Protein AF-A0A179IC46-F1 (afdb_monomer_lite)

Radius of gyration: 12.44 Å; chains: 1; bounding box: 26×20×32 Å

Structure (mmCIF, N/CA/C/O backbone):
data_AF-A0A179IC46-F1
#
_entry.id   AF-A0A179IC46-F1
#
loop_
_atom_site.group_PDB
_atom_site.id
_atom_site.type_symbol
_atom_site.label_atom_id
_atom_site.label_alt_id
_atom_site.label_comp_id
_atom_site.label_asym_id
_atom_site.label_entity_id
_atom_site.label_seq_id
_atom_site.pdbx_PDB_ins_code
_atom_site.Cartn_x
_atom_site.Cartn_y
_atom_site.Cartn_z
_atom_site.occupancy
_atom_site.B_iso_or_equiv
_atom_site.auth_seq_id
_atom_site.auth_comp_id
_atom_site.auth_asym_id
_atom_site.auth_atom_id
_atom_site.pdbx_PDB_model_num
ATOM 1 N N . MET A 1 1 ? 13.294 -8.451 13.034 1.00 39.19 1 MET A N 1
ATOM 2 C CA . MET A 1 1 ? 12.319 -7.579 13.732 1.00 39.19 1 MET A CA 1
ATOM 3 C C . MET A 1 1 ? 11.333 -7.035 12.702 1.00 39.19 1 MET A C 1
ATOM 5 O O . MET A 1 1 ? 11.726 -6.213 11.886 1.00 39.19 1 MET A O 1
ATOM 9 N N . SER A 1 2 ? 10.107 -7.568 12.657 1.00 45.97 2 SER A N 1
ATOM 10 C CA . SER A 1 2 ? 9.117 -7.263 11.609 1.00 45.97 2 SER A CA 1
ATOM 11 C C . SER A 1 2 ? 8.643 -5.807 11.687 1.00 45.97 2 SER A C 1
ATOM 13 O O . SER A 1 2 ? 8.222 -5.360 12.753 1.00 45.97 2 SER A O 1
ATOM 15 N N . ALA A 1 3 ? 8.673 -5.081 10.564 1.00 55.00 3 ALA A N 1
ATOM 16 C CA . ALA A 1 3 ? 8.148 -3.715 10.449 1.00 55.00 3 ALA A CA 1
ATOM 17 C C . ALA A 1 3 ? 6.677 -3.609 10.901 1.00 55.00 3 ALA A C 1
ATOM 19 O O . ALA A 1 3 ? 6.260 -2.581 11.423 1.00 55.00 3 ALA A O 1
ATOM 20 N N . VAL A 1 4 ? 5.929 -4.711 10.801 1.00 51.50 4 VAL A N 1
ATOM 21 C CA . VAL A 1 4 ? 4.529 -4.828 11.231 1.00 51.50 4 VAL A CA 1
ATOM 22 C C . VAL A 1 4 ? 4.380 -4.705 12.753 1.00 51.50 4 VAL A C 1
ATOM 24 O O . VAL A 1 4 ? 3.367 -4.211 13.234 1.00 51.50 4 VAL A O 1
ATOM 27 N N . ALA A 1 5 ? 5.395 -5.092 13.536 1.00 51.94 5 ALA A N 1
ATOM 28 C CA . ALA A 1 5 ? 5.336 -5.010 14.996 1.00 51.94 5 ALA A CA 1
ATOM 29 C C . ALA A 1 5 ? 5.391 -3.565 15.522 1.00 51.94 5 ALA A C 1
ATOM 31 O O . ALA A 1 5 ? 4.886 -3.317 16.615 1.00 51.94 5 ALA A O 1
ATOM 32 N N . ARG A 1 6 ? 5.963 -2.629 14.746 1.00 52.94 6 ARG A N 1
ATOM 33 C CA . ARG A 1 6 ? 6.010 -1.195 15.081 1.00 52.94 6 ARG A CA 1
ATOM 34 C C . ARG A 1 6 ? 4.698 -0.471 14.789 1.00 52.94 6 ARG A C 1
ATOM 36 O O . ARG A 1 6 ? 4.458 0.571 15.367 1.00 52.94 6 ARG A O 1
ATOM 43 N N . LEU A 1 7 ? 3.824 -1.058 13.970 1.00 56.56 7 LEU A N 1
ATOM 44 C CA . LEU A 1 7 ? 2.541 -0.458 13.598 1.00 56.56 7 LEU A CA 1
ATOM 45 C C . LEU A 1 7 ? 1.445 -0.638 14.666 1.00 56.56 7 LEU A C 1
ATOM 47 O O . LEU A 1 7 ? 0.308 -0.223 14.449 1.00 56.56 7 LEU A O 1
ATOM 51 N N . ARG A 1 8 ? 1.758 -1.251 15.821 1.00 50.41 8 ARG A N 1
ATOM 52 C CA . ARG A 1 8 ? 0.837 -1.363 16.965 1.00 50.41 8 ARG A CA 1
ATOM 53 C C . ARG A 1 8 ? 0.600 0.028 17.568 1.00 50.41 8 ARG A C 1
ATOM 55 O O . ARG A 1 8 ? 1.283 0.415 18.507 1.00 50.41 8 ARG A O 1
ATOM 62 N N . GLY A 1 9 ? -0.359 0.765 17.014 1.00 54.75 9 GLY A N 1
ATOM 63 C CA . GLY A 1 9 ? -0.756 2.103 17.470 1.00 54.75 9 GLY A CA 1
ATOM 64 C C . GLY A 1 9 ? -0.359 3.253 16.541 1.00 54.75 9 GLY A C 1
ATOM 65 O O . GLY A 1 9 ? -0.562 4.408 16.901 1.00 54.75 9 GLY A O 1
ATOM 66 N N . GLU A 1 10 ? 0.192 2.964 15.361 1.00 56.31 10 GLU A N 1
ATOM 67 C CA . GLU A 1 10 ? 0.653 3.996 14.431 1.00 56.31 10 GLU A CA 1
ATOM 68 C C . GLU A 1 10 ? -0.468 4.515 13.522 1.00 56.31 10 GLU A C 1
ATOM 70 O O . GLU A 1 10 ? -1.299 3.762 13.011 1.00 56.31 10 GLU A O 1
ATOM 75 N N . ALA A 1 11 ? -0.487 5.835 13.339 1.00 66.94 11 ALA A N 1
ATOM 76 C CA . ALA A 1 11 ? -1.529 6.558 12.630 1.00 66.94 11 ALA A CA 1
ATOM 77 C C . ALA A 1 11 ? -1.626 6.093 11.157 1.00 66.94 11 ALA A C 1
ATOM 79 O O . ALA A 1 11 ? -0.603 5.745 10.557 1.00 66.94 11 ALA A O 1
ATOM 80 N N . PRO A 1 12 ? -2.813 6.131 10.518 1.00 68.44 12 PRO A N 1
ATOM 81 C CA . PRO A 1 12 ? -3.025 5.717 9.118 1.00 68.44 12 PRO A CA 1
ATOM 82 C C . PRO A 1 12 ? -1.989 6.270 8.118 1.00 68.44 12 PRO A C 1
ATOM 84 O O . PRO A 1 12 ? -1.648 5.647 7.111 1.00 68.44 12 PRO A O 1
ATOM 87 N N . GLN A 1 13 ? -1.441 7.445 8.418 1.00 72.19 13 GLN A N 1
ATOM 88 C CA . GLN A 1 13 ? -0.408 8.145 7.667 1.00 72.19 13 GLN A CA 1
ATOM 89 C C . GLN 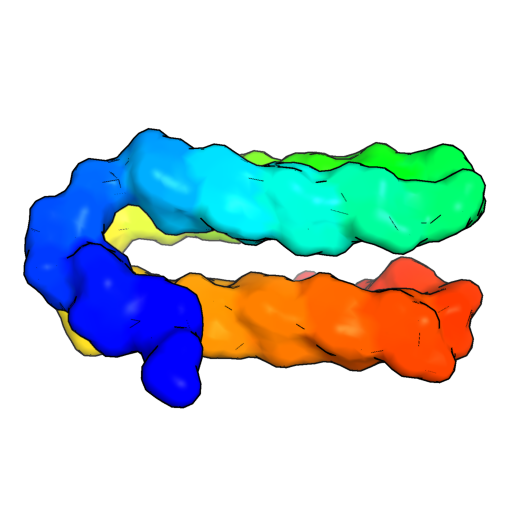A 1 13 ? 0.940 7.403 7.670 1.00 72.19 13 GLN A C 1
ATOM 91 O O . GLN A 1 13 ? 1.608 7.357 6.634 1.00 72.19 13 GLN A O 1
ATOM 96 N N . GLN A 1 14 ? 1.334 6.794 8.793 1.00 75.44 14 GLN A N 1
ATOM 97 C CA . GLN A 1 14 ? 2.573 6.018 8.908 1.00 75.44 14 GLN A CA 1
ATOM 98 C C . GLN A 1 14 ? 2.499 4.754 8.053 1.00 75.44 14 GLN A C 1
ATOM 100 O O . GLN A 1 14 ? 3.390 4.511 7.235 1.00 75.44 14 GLN A O 1
ATOM 105 N N . VAL A 1 15 ? 1.385 4.024 8.138 1.00 75.44 15 VAL A N 1
ATOM 106 C CA . VAL A 1 15 ? 1.129 2.839 7.308 1.00 75.44 15 VAL A CA 1
ATOM 107 C C . VAL A 1 15 ? 1.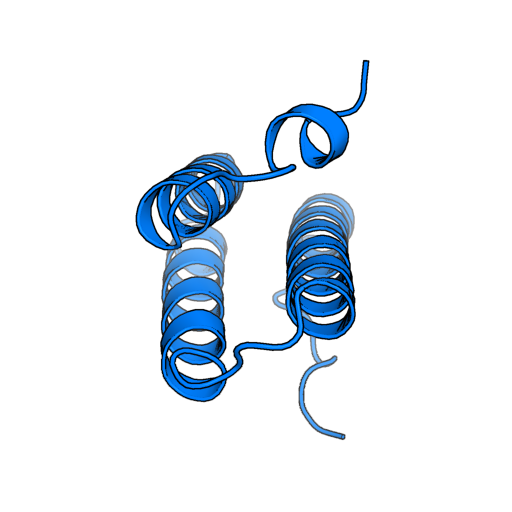203 3.188 5.817 1.00 75.44 15 VAL A C 1
ATOM 109 O O . VAL A 1 15 ? 1.854 2.492 5.033 1.00 75.44 15 VAL A O 1
ATOM 112 N N . ARG A 1 16 ? 0.592 4.312 5.419 1.00 75.75 16 ARG A N 1
ATOM 113 C CA . ARG A 1 16 ? 0.628 4.796 4.035 1.00 75.75 16 ARG A CA 1
ATOM 114 C C . ARG A 1 16 ? 2.046 5.112 3.584 1.00 75.75 16 ARG A C 1
ATOM 116 O O . ARG A 1 16 ? 2.449 4.691 2.503 1.00 75.75 16 ARG A O 1
ATOM 123 N N . SER A 1 17 ? 2.809 5.834 4.402 1.00 79.19 17 SER A N 1
ATOM 124 C CA . SER A 1 17 ? 4.193 6.187 4.075 1.00 79.19 17 SER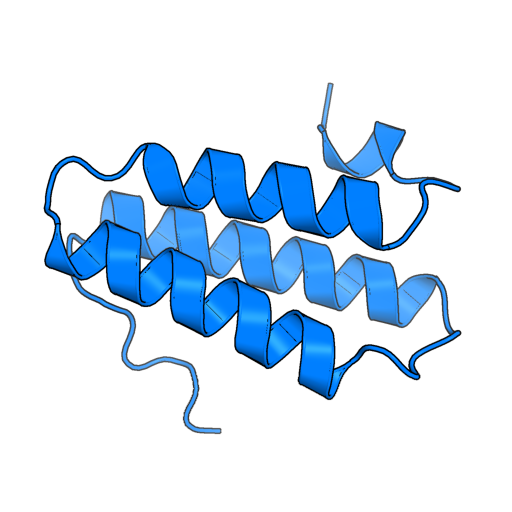 A CA 1
ATOM 125 C C . SER A 1 17 ? 5.088 4.955 3.893 1.00 79.19 17 SER A C 1
ATOM 127 O O . SER A 1 17 ? 5.920 4.930 2.987 1.00 79.19 17 SER A O 1
ATOM 129 N N . LEU A 1 18 ? 4.878 3.908 4.696 1.00 81.25 18 LEU A N 1
ATOM 130 C CA . LEU A 1 18 ? 5.641 2.667 4.626 1.00 81.25 18 LEU A CA 1
ATOM 131 C C . LEU A 1 18 ? 5.362 1.906 3.325 1.00 81.25 18 LEU A C 1
ATOM 133 O O . LEU A 1 18 ? 6.297 1.509 2.629 1.00 81.25 18 LEU A O 1
ATOM 137 N N . LEU A 1 19 ? 4.087 1.759 2.961 1.00 76.62 19 LEU A N 1
ATOM 138 C CA . LEU A 1 19 ? 3.695 1.082 1.724 1.00 76.62 19 LEU A CA 1
ATOM 139 C C . LEU A 1 19 ? 4.145 1.857 0.475 1.00 76.62 19 LEU A C 1
ATOM 141 O O . LEU A 1 19 ? 4.634 1.254 -0.480 1.00 76.62 19 LEU A O 1
ATOM 145 N N . LEU A 1 20 ? 4.085 3.193 0.504 1.00 78.38 20 LEU A N 1
ATOM 146 C CA . LEU A 1 20 ? 4.604 4.030 -0.583 1.00 78.38 20 LEU A CA 1
ATOM 147 C C . LEU A 1 20 ? 6.121 3.892 -0.749 1.00 78.38 20 LEU A C 1
ATOM 149 O O . LEU A 1 20 ? 6.584 3.714 -1.872 1.00 78.38 20 LEU A O 1
ATOM 153 N N . ARG A 1 21 ? 6.887 3.898 0.349 1.00 81.50 21 ARG A N 1
ATOM 154 C CA . ARG A 1 21 ? 8.342 3.669 0.305 1.00 81.50 21 ARG A CA 1
ATOM 155 C C . ARG A 1 21 ? 8.689 2.307 -0.289 1.00 81.50 21 ARG A C 1
ATOM 157 O O . ARG A 1 21 ? 9.647 2.198 -1.049 1.00 81.50 21 ARG A O 1
ATOM 164 N N . GLN A 1 22 ? 7.902 1.277 0.015 1.00 76.12 22 GLN A N 1
ATOM 165 C CA . GLN A 1 22 ? 8.091 -0.050 -0.569 1.00 76.12 22 GLN A CA 1
ATOM 166 C C . GLN A 1 22 ? 7.781 -0.055 -2.078 1.00 76.12 22 GLN A C 1
ATOM 168 O O . GLN A 1 22 ? 8.524 -0.648 -2.859 1.00 76.12 22 GLN A O 1
ATOM 173 N N . GLY A 1 23 ? 6.738 0.667 -2.499 1.00 69.56 23 GLY A N 1
ATOM 174 C CA . GLY A 1 23 ? 6.377 0.892 -3.904 1.00 69.56 23 GLY A CA 1
ATOM 175 C C . GLY A 1 23 ? 7.378 1.731 -4.711 1.00 69.56 23 GLY A C 1
ATOM 176 O O . GLY A 1 23 ? 7.362 1.696 -5.938 1.00 69.56 23 GLY A O 1
ATOM 177 N N . GLU A 1 24 ? 8.277 2.468 -4.063 1.00 75.12 24 GLU A N 1
ATOM 178 C CA . GLU A 1 24 ? 9.329 3.237 -4.744 1.00 75.12 24 GLU A CA 1
ATOM 179 C C . GLU A 1 24 ? 10.582 2.413 -5.056 1.00 75.12 24 GLU A C 1
ATOM 181 O O . GLU A 1 24 ? 11.353 2.798 -5.931 1.00 75.12 24 GLU A O 1
ATOM 186 N N . GLN A 1 25 ? 10.751 1.243 -4.429 1.00 75.88 25 GLN A N 1
ATOM 187 C CA . GLN A 1 25 ? 11.888 0.348 -4.688 1.00 75.88 25 GLN A CA 1
ATOM 188 C C . GLN A 1 25 ? 11.837 -0.339 -6.061 1.00 75.88 25 GLN A C 1
ATOM 190 O O . GLN A 1 25 ? 12.794 -1.007 -6.452 1.00 75.88 25 GLN A O 1
ATOM 195 N N . PHE A 1 26 ? 10.731 -0.220 -6.794 1.00 72.88 26 PHE A N 1
ATOM 196 C CA . PHE A 1 26 ? 10.620 -0.796 -8.128 1.00 72.88 26 PHE A CA 1
ATOM 197 C C . PHE A 1 26 ? 11.445 0.015 -9.130 1.00 72.88 26 PHE A C 1
ATOM 199 O O . PHE A 1 26 ? 11.303 1.231 -9.227 1.00 72.88 26 PHE A O 1
ATOM 206 N N . THR A 1 27 ? 12.286 -0.648 -9.922 1.00 68.31 27 THR A N 1
ATOM 207 C CA . THR A 1 27 ? 13.125 0.007 -10.940 1.00 68.31 27 THR A CA 1
ATOM 208 C C . THR A 1 27 ? 12.330 0.433 -12.176 1.00 68.31 27 THR A C 1
ATOM 210 O O . THR A 1 27 ? 12.618 1.489 -12.744 1.00 68.31 27 THR A O 1
ATOM 213 N N . ALA A 1 28 ? 11.281 -0.303 -12.558 1.00 77.44 28 ALA A N 1
ATOM 214 C CA . ALA A 1 28 ? 10.427 0.081 -13.683 1.00 77.44 28 ALA A CA 1
ATOM 215 C C . ALA A 1 28 ? 9.334 1.078 -13.263 1.00 77.44 28 ALA A C 1
ATOM 217 O O . ALA A 1 28 ? 8.595 0.853 -12.301 1.00 77.44 28 ALA A O 1
ATOM 218 N N . TYR A 1 29 ? 9.196 2.158 -14.036 1.00 74.81 29 TYR A N 1
ATOM 219 C CA . TYR A 1 29 ? 8.225 3.232 -13.801 1.00 74.81 29 TYR A CA 1
ATOM 220 C C . TYR A 1 29 ? 6.781 2.715 -13.702 1.00 74.81 29 TYR A C 1
ATOM 222 O O . TYR A 1 29 ? 6.075 3.045 -12.754 1.00 74.81 29 TYR A O 1
ATOM 230 N N . ASN A 1 30 ? 6.384 1.813 -14.603 1.00 76.94 30 ASN A N 1
ATOM 231 C CA . ASN A 1 30 ? 5.035 1.239 -14.624 1.00 76.94 30 ASN A CA 1
ATOM 232 C C . ASN A 1 30 ? 4.692 0.487 -13.326 1.00 76.94 30 ASN A C 1
ATOM 234 O O . ASN A 1 30 ? 3.555 0.547 -12.862 1.00 76.94 30 ASN A O 1
ATOM 238 N N . PHE A 1 31 ? 5.670 -0.183 -12.703 1.00 75.81 31 PHE A N 1
ATOM 239 C CA . PHE A 1 31 ? 5.462 -0.859 -11.419 1.00 75.81 31 PHE A CA 1
ATOM 240 C C . PHE A 1 31 ? 5.395 0.123 -10.255 1.00 75.81 31 PHE A C 1
ATOM 242 O O . PHE A 1 31 ? 4.547 -0.059 -9.385 1.00 75.81 31 PHE A O 1
ATOM 249 N N . ARG A 1 32 ? 6.229 1.174 -10.254 1.00 79.50 32 ARG A N 1
ATOM 250 C CA . ARG A 1 32 ? 6.166 2.232 -9.232 1.00 79.50 32 ARG A CA 1
ATOM 251 C C . ARG A 1 32 ? 4.812 2.923 -9.233 1.00 79.50 32 ARG A C 1
ATOM 253 O O . ARG A 1 32 ? 4.186 3.038 -8.184 1.00 79.50 32 ARG A O 1
ATOM 260 N N . GLU A 1 33 ? 4.342 3.343 -10.403 1.00 81.75 33 GLU A N 1
ATOM 261 C CA . GLU A 1 33 ? 3.057 4.034 -10.523 1.00 81.75 33 GLU A CA 1
ATOM 262 C C . GLU A 1 33 ? 1.883 3.114 -10.177 1.00 81.75 33 GLU A C 1
ATOM 264 O O . GLU A 1 33 ? 0.973 3.518 -9.450 1.00 81.75 33 GLU A O 1
ATOM 269 N N . TYR A 1 34 ? 1.932 1.842 -10.590 1.00 81.00 34 TYR A N 1
ATOM 270 C CA . TYR A 1 34 ? 0.923 0.865 -10.186 1.00 81.00 34 TYR A CA 1
ATOM 271 C C . TYR A 1 34 ? 0.913 0.644 -8.669 1.00 81.00 34 TYR A C 1
ATOM 273 O O . TYR A 1 34 ? -0.153 0.695 -8.058 1.00 81.00 34 TYR A O 1
ATOM 281 N N . ALA A 1 35 ? 2.081 0.448 -8.048 1.00 80.12 35 ALA A N 1
ATOM 282 C CA . ALA A 1 35 ? 2.207 0.257 -6.606 1.00 80.12 35 ALA A CA 1
ATOM 283 C C . ALA A 1 35 ? 1.699 1.480 -5.827 1.00 80.12 35 ALA A C 1
ATOM 285 O O . ALA A 1 35 ? 0.958 1.329 -4.852 1.00 80.12 35 ALA A O 1
ATOM 286 N N . LYS A 1 36 ? 2.034 2.695 -6.285 1.00 82.81 36 LYS A N 1
ATOM 287 C CA . LYS A 1 36 ? 1.551 3.956 -5.704 1.00 82.81 36 LYS A CA 1
ATOM 288 C C . LYS A 1 36 ? 0.035 4.074 -5.796 1.00 82.81 36 LYS A C 1
ATOM 290 O O . LYS A 1 36 ? -0.604 4.354 -4.781 1.00 82.81 36 LYS A O 1
ATOM 295 N N . ARG A 1 37 ? -0.544 3.842 -6.978 1.00 85.44 37 ARG A N 1
ATOM 296 C CA . ARG A 1 37 ? -1.996 3.900 -7.189 1.00 85.44 37 ARG A CA 1
ATOM 297 C C . ARG A 1 37 ? -2.719 2.856 -6.340 1.00 85.44 37 ARG A C 1
ATOM 299 O O . ARG A 1 37 ? -3.556 3.222 -5.528 1.00 85.44 37 ARG A O 1
ATOM 306 N N . ARG A 1 38 ? -2.308 1.588 -6.428 1.00 82.75 38 ARG A N 1
ATOM 307 C CA . ARG A 1 38 ? -2.907 0.469 -5.684 1.00 82.75 38 ARG A CA 1
ATOM 308 C C . ARG A 1 38 ? -2.867 0.686 -4.173 1.00 82.75 38 ARG A C 1
ATOM 310 O O . ARG A 1 38 ? -3.860 0.429 -3.501 1.00 82.75 38 ARG A O 1
ATOM 317 N N . THR A 1 39 ? -1.747 1.195 -3.653 1.00 81.69 39 THR A N 1
ATOM 318 C CA . THR A 1 39 ? -1.620 1.558 -2.236 1.00 81.69 39 THR A CA 1
ATOM 319 C C . THR A 1 39 ? -2.629 2.648 -1.878 1.00 81.69 39 THR A C 1
ATOM 321 O O . THR A 1 39 ? -3.381 2.485 -0.927 1.00 81.69 39 THR A O 1
ATOM 324 N N . ARG A 1 40 ? -2.702 3.745 -2.646 1.00 83.38 40 ARG A N 1
ATOM 325 C CA . ARG A 1 40 ? -3.643 4.850 -2.376 1.00 83.38 40 ARG A CA 1
ATOM 326 C C . ARG A 1 40 ? -5.104 4.405 -2.437 1.00 83.38 40 ARG A C 1
ATOM 328 O O . ARG A 1 40 ? -5.860 4.779 -1.546 1.00 83.38 40 ARG A O 1
ATOM 335 N N . ASP A 1 41 ? -5.468 3.603 -3.432 1.00 84.75 41 ASP A N 1
ATOM 336 C CA . ASP A 1 41 ? -6.831 3.097 -3.605 1.00 84.75 41 ASP A CA 1
ATOM 337 C C . ASP A 1 41 ? -7.238 2.219 -2.415 1.00 84.75 41 ASP A C 1
ATOM 339 O O . ASP A 1 41 ? -8.260 2.481 -1.789 1.00 84.75 41 ASP A O 1
ATOM 343 N N . ALA A 1 42 ? -6.383 1.266 -2.018 1.00 82.06 42 ALA A N 1
ATOM 344 C CA . ALA A 1 42 ? -6.631 0.406 -0.858 1.00 82.06 42 ALA A CA 1
ATOM 345 C C . ALA A 1 42 ? -6.733 1.199 0.460 1.00 82.06 42 ALA A C 1
ATOM 347 O O . ALA A 1 42 ? -7.526 0.858 1.335 1.00 82.06 42 ALA A O 1
ATOM 348 N N . PHE A 1 43 ? -5.957 2.279 0.609 1.00 79.56 43 PHE A N 1
ATOM 349 C CA . PHE A 1 43 ? -6.074 3.167 1.769 1.00 79.56 43 PHE A CA 1
ATOM 350 C C . PHE A 1 43 ? -7.393 3.923 1.806 1.00 79.56 43 PHE A C 1
ATOM 352 O O . PHE A 1 43 ? -7.968 4.056 2.881 1.00 79.56 43 PHE A O 1
ATOM 359 N N . HIS A 1 44 ? -7.851 4.447 0.670 1.00 83.19 44 HIS A N 1
ATOM 360 C CA . HIS A 1 44 ? -9.134 5.143 0.615 1.00 83.19 44 HIS A CA 1
ATOM 361 C C . HIS A 1 44 ? -10.302 4.184 0.847 1.00 83.19 44 HIS A C 1
ATOM 363 O O . HIS A 1 44 ? -11.205 4.517 1.610 1.00 83.19 44 HIS A O 1
ATOM 369 N N . GLU A 1 45 ? -10.255 2.991 0.253 1.00 84.75 45 GLU A N 1
ATOM 370 C CA . GLU A 1 45 ? -11.283 1.956 0.401 1.00 84.75 45 GLU A CA 1
ATOM 371 C C . GLU A 1 45 ? -11.471 1.530 1.865 1.00 84.75 45 GLU A C 1
ATOM 373 O O . GLU A 1 45 ? -12.596 1.346 2.325 1.00 84.75 45 GLU A O 1
ATOM 378 N N . HIS A 1 46 ? -10.379 1.453 2.630 1.00 81.94 46 HIS A N 1
ATOM 379 C CA . HIS A 1 46 ? -10.405 1.025 4.030 1.00 81.94 46 HIS A CA 1
ATOM 380 C C . HIS A 1 46 ? -10.188 2.162 5.039 1.00 81.94 46 HIS A C 1
ATOM 382 O O . HIS A 1 46 ? -9.947 1.903 6.216 1.00 81.94 46 HIS A O 1
ATOM 388 N N . MET A 1 47 ? -10.305 3.428 4.624 1.00 77.56 47 MET A N 1
ATOM 389 C CA . MET A 1 47 ? -10.053 4.588 5.494 1.00 77.56 47 MET A CA 1
ATOM 390 C C . MET A 1 47 ? -11.011 4.660 6.695 1.00 77.56 47 MET A C 1
ATOM 392 O O . MET A 1 47 ? -10.659 5.199 7.742 1.00 77.56 47 MET A O 1
ATOM 396 N N . ALA A 1 48 ? -12.228 4.135 6.539 1.00 80.75 48 ALA A N 1
ATOM 397 C CA . ALA A 1 48 ? -13.247 4.103 7.585 1.00 80.75 48 ALA A CA 1
ATOM 398 C C . ALA A 1 48 ? -13.150 2.866 8.500 1.00 80.75 48 ALA A C 1
ATOM 400 O O . ALA A 1 48 ? -13.923 2.764 9.455 1.00 80.75 48 ALA A O 1
ATOM 401 N N . GLU A 1 49 ? -12.232 1.933 8.224 1.00 81.00 49 GLU A N 1
ATOM 402 C CA . GLU A 1 49 ? -12.059 0.723 9.025 1.00 81.00 49 GLU A CA 1
ATOM 403 C C . GLU A 1 49 ? -11.403 1.072 10.368 1.00 81.00 49 GLU A C 1
ATOM 405 O O . GLU A 1 49 ? -10.321 1.658 10.428 1.00 81.00 49 GLU A O 1
ATOM 410 N N . LYS A 1 50 ? -12.090 0.730 11.461 1.00 77.50 50 LYS A N 1
ATOM 411 C CA . LYS A 1 50 ? -11.658 1.025 12.838 1.00 77.50 50 LYS A CA 1
ATOM 412 C C . LYS A 1 50 ? -11.232 -0.227 13.594 1.00 77.50 50 LYS A C 1
ATOM 414 O O . LYS A 1 50 ? -10.666 -0.115 14.680 1.00 77.50 50 LYS A O 1
ATOM 419 N N . ASP A 1 51 ? -11.507 -1.409 13.044 1.00 84.75 51 ASP A N 1
ATOM 420 C CA . ASP A 1 51 ? -11.063 -2.663 13.632 1.00 84.75 51 ASP A CA 1
ATOM 421 C C . ASP A 1 51 ? -9.560 -2.852 13.396 1.00 84.75 51 ASP A C 1
ATOM 423 O O . ASP A 1 51 ? -9.101 -3.124 12.284 1.00 84.75 51 ASP A O 1
ATOM 427 N N . SER A 1 52 ? -8.787 -2.749 14.476 1.00 76.44 52 SER A N 1
ATOM 428 C CA . SER A 1 52 ? -7.337 -2.929 14.466 1.00 76.44 52 SER A CA 1
ATOM 429 C C . SER A 1 52 ? -6.889 -4.264 13.856 1.00 76.44 52 SER A C 1
ATOM 431 O O . SER A 1 52 ? -5.812 -4.319 13.262 1.00 76.44 52 SER A O 1
ATOM 433 N N . ARG A 1 53 ? -7.688 -5.338 13.969 1.00 83.56 53 ARG A N 1
ATOM 434 C CA . ARG A 1 53 ? -7.356 -6.646 13.376 1.00 83.56 53 ARG A CA 1
ATOM 435 C C . ARG A 1 53 ? -7.464 -6.600 11.859 1.00 83.56 53 ARG A C 1
ATOM 437 O O . ARG A 1 53 ? -6.518 -6.977 11.172 1.00 83.56 53 ARG A O 1
ATOM 444 N N . LYS A 1 54 ? -8.565 -6.054 11.341 1.00 81.69 54 LYS A N 1
ATOM 445 C CA . LYS A 1 54 ? -8.761 -5.881 9.897 1.00 81.69 54 LYS A CA 1
ATOM 446 C C . LYS A 1 54 ? -7.723 -4.944 9.299 1.00 81.69 54 LYS A C 1
ATOM 448 O O . LYS A 1 54 ? -7.145 -5.255 8.263 1.00 81.69 54 LYS A O 1
ATOM 453 N N . VAL A 1 55 ? -7.411 -3.837 9.975 1.00 80.25 55 VAL A N 1
ATOM 454 C CA . VAL A 1 55 ? -6.335 -2.931 9.545 1.00 80.25 55 VAL A CA 1
ATOM 455 C C . VAL A 1 55 ? -5.010 -3.690 9.433 1.00 80.25 55 VAL A C 1
ATOM 457 O O . VAL A 1 55 ? -4.315 -3.573 8.426 1.00 80.25 55 VAL A O 1
ATOM 460 N N . GLN A 1 56 ? -4.672 -4.531 10.412 1.00 79.88 56 GLN A N 1
ATOM 461 C CA . GLN A 1 56 ? -3.450 -5.333 10.365 1.00 79.88 56 GLN A CA 1
ATOM 462 C C . GLN A 1 56 ? -3.444 -6.351 9.210 1.00 79.88 56 GLN A C 1
ATOM 464 O O . GLN A 1 56 ? -2.410 -6.521 8.558 1.00 79.88 56 GLN A O 1
ATOM 469 N N . GLU A 1 57 ? -4.568 -7.011 8.935 1.00 85.38 57 GLU A N 1
ATOM 470 C CA . GLU A 1 57 ? -4.714 -7.934 7.801 1.00 85.38 57 GLU A CA 1
ATOM 471 C C . GLU A 1 57 ? -4.532 -7.220 6.458 1.00 85.38 57 GLU A C 1
ATOM 473 O O . GLU A 1 57 ? -3.788 -7.692 5.596 1.00 85.38 57 GLU A O 1
ATOM 478 N N . LEU A 1 58 ? -5.138 -6.042 6.302 1.00 83.50 58 LEU A N 1
ATOM 479 C CA . LEU A 1 58 ? -5.029 -5.218 5.098 1.00 83.50 58 LEU A CA 1
ATOM 480 C C . LEU A 1 58 ? -3.590 -4.762 4.845 1.00 83.50 58 LEU A C 1
ATOM 482 O O . LEU A 1 58 ? -3.107 -4.806 3.712 1.00 83.50 58 LEU A O 1
ATOM 486 N N . ILE A 1 59 ? -2.868 -4.397 5.906 1.00 80.94 59 ILE A N 1
ATOM 487 C CA . ILE A 1 59 ? -1.448 -4.040 5.828 1.00 80.94 59 ILE A CA 1
ATOM 488 C C . ILE A 1 59 ? -0.613 -5.231 5.369 1.00 80.94 59 ILE A C 1
ATOM 490 O O . ILE A 1 59 ? 0.218 -5.099 4.468 1.00 80.94 59 ILE A O 1
ATOM 494 N N . GLN A 1 60 ? -0.828 -6.404 5.969 1.00 83.94 60 GLN A N 1
ATOM 495 C CA . GLN A 1 60 ? -0.106 -7.617 5.586 1.00 83.94 60 GLN A CA 1
ATOM 496 C C . GLN A 1 60 ? -0.404 -8.020 4.141 1.00 83.94 60 GLN A C 1
ATOM 498 O O . GLN A 1 60 ? 0.517 -8.387 3.408 1.00 83.94 60 GLN A O 1
ATOM 503 N N . LYS A 1 61 ? -1.663 -7.894 3.709 1.00 85.19 61 LYS A N 1
ATOM 504 C CA . LYS A 1 61 ? -2.075 -8.122 2.322 1.00 85.19 61 LYS A CA 1
ATOM 505 C C . LYS A 1 61 ? -1.338 -7.179 1.370 1.00 85.19 61 LYS A C 1
ATOM 507 O O . LYS A 1 61 ? -0.712 -7.655 0.427 1.00 85.19 61 LYS A O 1
ATOM 512 N N . GLY A 1 62 ? -1.322 -5.875 1.656 1.00 83.00 62 GLY A N 1
ATOM 513 C CA . GLY A 1 62 ? -0.615 -4.881 0.843 1.00 83.00 62 GLY A CA 1
ATOM 514 C C . GLY A 1 62 ? 0.889 -5.148 0.738 1.00 83.00 62 GLY A C 1
ATOM 515 O O . GLY A 1 62 ? 1.453 -5.106 -0.353 1.00 83.00 62 GLY A O 1
ATOM 516 N N . LEU A 1 63 ? 1.544 -5.507 1.847 1.00 82.50 63 LEU A N 1
ATOM 517 C CA . LEU A 1 63 ? 2.965 -5.876 1.842 1.00 82.50 63 LEU A CA 1
ATOM 518 C C . LEU A 1 63 ? 3.240 -7.125 0.997 1.00 82.50 63 LEU A C 1
ATOM 520 O O . LEU A 1 63 ? 4.212 -7.153 0.244 1.00 82.50 63 LEU A O 1
ATOM 524 N N . LYS A 1 64 ? 2.378 -8.143 1.092 1.00 83.81 64 LYS A N 1
ATOM 525 C CA . LYS A 1 64 ? 2.504 -9.375 0.306 1.00 83.81 64 LYS A CA 1
ATOM 526 C C . LYS A 1 64 ? 2.290 -9.121 -1.187 1.00 83.81 64 LYS A C 1
ATOM 528 O O . LYS A 1 64 ? 3.036 -9.663 -1.997 1.00 83.81 64 LYS A O 1
ATOM 533 N N . GLU A 1 65 ? 1.323 -8.277 -1.552 1.00 81.50 65 GLU A N 1
ATOM 534 C CA . GLU A 1 65 ? 1.090 -7.857 -2.941 1.00 81.50 65 GLU A CA 1
ATOM 535 C C . GLU A 1 65 ? 2.317 -7.133 -3.516 1.00 81.50 65 GLU A C 1
ATOM 537 O O . GLU A 1 65 ? 2.778 -7.469 -4.609 1.00 81.50 65 GLU A O 1
ATOM 542 N N . LEU A 1 66 ? 2.897 -6.190 -2.764 1.00 81.56 66 LEU A N 1
ATOM 543 C CA . LEU A 1 66 ? 4.099 -5.465 -3.187 1.00 81.56 66 LEU A CA 1
ATOM 544 C C . LEU A 1 66 ? 5.315 -6.391 -3.318 1.00 81.56 66 LEU A C 1
ATOM 546 O O . LEU A 1 66 ? 6.069 -6.279 -4.282 1.00 81.56 66 LEU A O 1
ATOM 550 N N . GLN A 1 67 ? 5.497 -7.331 -2.392 1.00 82.56 67 GLN A N 1
ATOM 551 C CA . GLN A 1 67 ? 6.580 -8.308 -2.482 1.00 82.56 67 GLN A CA 1
ATOM 552 C C . GLN A 1 67 ? 6.407 -9.220 -3.709 1.00 82.56 67 GLN A C 1
ATOM 554 O O . GLN A 1 67 ? 7.332 -9.366 -4.502 1.00 82.56 67 GLN A O 1
ATOM 559 N N . ALA A 1 68 ? 5.198 -9.738 -3.944 1.00 81.19 68 ALA A N 1
ATOM 560 C CA . ALA A 1 68 ? 4.908 -10.578 -5.105 1.00 81.19 68 ALA A CA 1
ATOM 561 C C . ALA A 1 68 ? 5.105 -9.836 -6.438 1.00 81.19 68 ALA A C 1
ATOM 563 O O . ALA A 1 68 ? 5.604 -10.412 -7.406 1.00 81.19 68 ALA A O 1
ATOM 564 N N . MET A 1 69 ? 4.750 -8.551 -6.505 1.00 77.75 69 MET A N 1
ATOM 565 C CA . MET A 1 69 ? 5.040 -7.723 -7.677 1.00 77.75 69 MET A CA 1
ATOM 566 C C . MET A 1 69 ? 6.545 -7.573 -7.919 1.00 77.75 69 MET A C 1
ATOM 568 O O . MET A 1 69 ? 6.979 -7.560 -9.071 1.00 77.75 69 MET A O 1
ATOM 572 N N . LYS A 1 70 ? 7.337 -7.435 -6.847 1.00 77.56 70 LYS A N 1
ATOM 573 C CA . LYS A 1 70 ? 8.796 -7.285 -6.932 1.00 77.56 70 LYS A CA 1
ATOM 574 C C . LYS A 1 70 ? 9.449 -8.563 -7.449 1.00 77.56 70 LYS A C 1
ATOM 576 O O . LYS A 1 70 ? 10.340 -8.478 -8.287 1.00 77.56 70 LYS A O 1
ATOM 581 N N . ASP A 1 71 ? 8.958 -9.715 -7.002 1.00 78.31 71 ASP A N 1
ATOM 582 C CA . ASP A 1 71 ? 9.514 -11.023 -7.355 1.00 78.31 71 ASP A CA 1
ATOM 583 C C . ASP A 1 71 ? 9.079 -11.492 -8.755 1.00 78.31 71 ASP A C 1
ATOM 585 O O . ASP A 1 71 ? 9.866 -12.084 -9.487 1.00 78.31 71 ASP A O 1
ATOM 589 N N . SER A 1 72 ? 7.832 -11.216 -9.156 1.00 68.25 72 SER A N 1
ATOM 590 C CA . SER A 1 72 ? 7.280 -11.689 -10.438 1.00 68.25 72 SER A CA 1
ATOM 591 C C . SER A 1 72 ? 7.537 -10.759 -11.627 1.00 68.25 72 SER A C 1
ATOM 593 O O . SER A 1 72 ? 7.349 -11.178 -12.771 1.00 68.25 72 SER A O 1
ATOM 595 N N . GLY A 1 73 ? 7.907 -9.494 -11.389 1.00 66.06 73 GLY A N 1
ATOM 596 C CA . GLY A 1 73 ? 8.077 -8.503 -12.455 1.00 66.06 73 GLY A CA 1
ATOM 597 C C . GLY A 1 73 ? 6.810 -8.283 -13.294 1.00 66.06 73 GLY A C 1
ATOM 598 O O . GLY A 1 73 ? 6.904 -7.911 -14.461 1.00 66.06 73 GLY A O 1
ATOM 599 N N . LYS A 1 74 ? 5.618 -8.549 -12.739 1.00 61.41 74 LYS A N 1
ATOM 600 C CA . LYS A 1 74 ? 4.315 -8.321 -13.382 1.00 61.41 74 LYS A CA 1
ATOM 601 C C . LYS A 1 74 ? 3.390 -7.575 -12.413 1.00 61.41 74 LYS A C 1
ATOM 603 O O . LYS A 1 74 ? 3.381 -7.896 -11.224 1.00 61.41 74 LYS A O 1
ATOM 608 N N . PRO A 1 75 ? 2.592 -6.588 -12.870 1.00 58.28 75 PRO A N 1
ATOM 609 C CA . PRO A 1 75 ? 1.620 -5.940 -12.004 1.00 58.28 75 PRO A CA 1
ATOM 610 C C . PRO A 1 75 ? 0.510 -6.972 -11.777 1.00 58.28 75 PRO A C 1
ATOM 612 O O . PRO A 1 75 ? -0.087 -7.463 -12.735 1.00 58.28 75 PRO A O 1
ATOM 615 N N . GLY A 1 76 ? 0.325 -7.391 -10.526 1.00 57.50 76 GLY A N 1
ATOM 616 C CA . GLY A 1 76 ? -0.452 -8.581 -10.189 1.00 57.50 76 GLY A CA 1
ATOM 617 C C . GLY A 1 76 ? -1.893 -8.543 -10.708 1.00 57.50 76 GLY A C 1
ATOM 618 O O . GLY A 1 76 ? -2.641 -7.616 -10.411 1.00 57.50 76 GLY A O 1
ATOM 619 N N . GLN A 1 77 ? -2.303 -9.611 -11.399 1.00 49.50 77 GLN A N 1
ATOM 620 C CA . GLN A 1 77 ? -3.686 -9.917 -11.805 1.00 49.50 77 GLN A CA 1
ATOM 621 C C . GLN A 1 77 ? -4.615 -10.267 -10.617 1.00 49.50 77 GLN A C 1
ATOM 623 O O . GLN A 1 77 ? -5.669 -10.861 -10.805 1.00 49.50 77 GLN A O 1
ATOM 628 N N . VAL A 1 78 ? -4.244 -9.942 -9.375 1.00 50.28 78 VAL A N 1
ATOM 629 C CA . VAL A 1 78 ? -4.777 -10.623 -8.177 1.00 50.28 78 VAL A CA 1
ATOM 630 C C . VAL A 1 78 ? -5.803 -9.789 -7.392 1.00 50.28 78 VAL A C 1
ATOM 632 O O . VAL A 1 78 ? -6.212 -10.180 -6.309 1.00 50.28 78 VAL A O 1
ATOM 635 N N . ALA A 1 79 ? -6.264 -8.653 -7.921 1.00 43.59 79 ALA A N 1
ATOM 636 C CA . ALA A 1 79 ? -7.237 -7.784 -7.239 1.00 43.59 79 ALA A CA 1
ATOM 637 C C . ALA A 1 79 ? -8.611 -7.721 -7.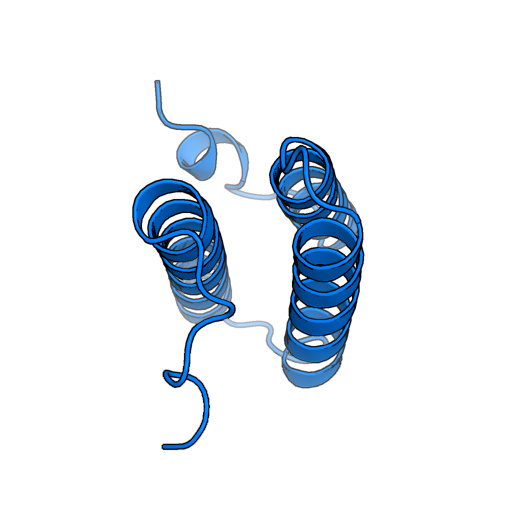936 1.00 43.59 79 AL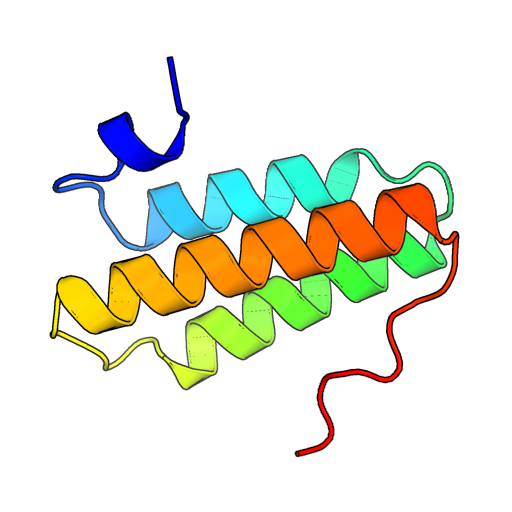A A C 1
ATOM 639 O O . ALA A 1 79 ? -9.314 -6.722 -7.832 1.00 43.59 79 ALA A O 1
ATOM 640 N N . LYS A 1 80 ? -8.988 -8.776 -8.670 1.00 35.47 80 LYS A N 1
ATOM 641 C CA . LYS A 1 80 ? -10.371 -9.012 -9.109 1.00 35.47 80 LYS A CA 1
ATOM 642 C C . LYS A 1 80 ? -10.891 -10.304 -8.478 1.00 35.47 80 LYS A C 1
ATOM 644 O O . LYS A 1 80 ? -10.988 -11.312 -9.169 1.00 35.47 80 LYS A O 1
ATOM 649 N N . GLN A 1 81 ? -11.159 -10.280 -7.179 1.00 34.59 81 GLN A N 1
ATOM 650 C CA . G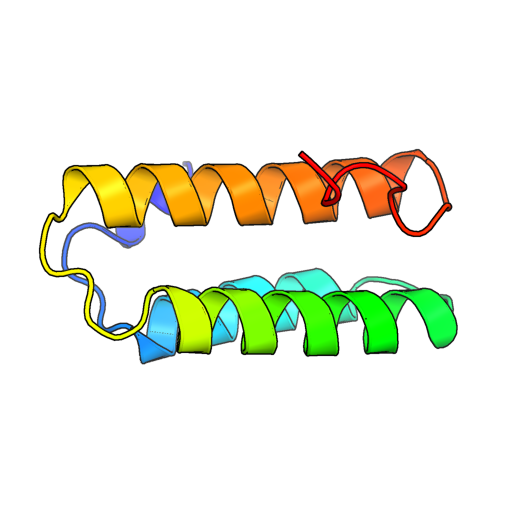LN A 1 81 ? -12.121 -11.173 -6.527 1.00 34.59 81 GLN A CA 1
ATOM 651 C C . GLN A 1 81 ? -12.839 -10.369 -5.457 1.00 34.59 81 GLN A C 1
ATOM 653 O O . GLN A 1 81 ? -12.123 -9.648 -4.723 1.00 34.59 81 GLN A O 1
#

Organism: Cordyceps confragosa (NCBI:txid2714763)

InterPro domains:
  IPR008011 Complex 1 LYR protein domain [PF05347] (19-67)
  IPR045297 LYRM4, LYR domain [cd20264] (14-70)
  IPR051522 Iron-sulfur cluster assembly LYR protein [PTHR13166] (17-70)

Foldseek 3Di:
DDPLVVCPPDDLVVLLVVQLVLLVPDPDPVSSVLSNVVSVVLCVVCVVPPPPVVVSVSSVVSVVQSVCCRVVVDNDPPPDD

Sequence (81 aa):
MSAVARLRGEAPQQVRSLLLRQGEQFTAYNFREYAKRRTRDAFHEHMAEKDSRKVQELIQKGLKELQAMKDSGKPGQVAKQ

Secondary structure (DSSP, 8-state):
--GGGGGTT--HHHHHHHHHHHHHT-SSHHHHHHHHHHHHHHHHHTTT---HHHHHHHHHHHHHHHHHHHHHSS--S----

pLDDT: mean 72.6, std 13.14, range [34.59, 85.44]